Protein AF-A0A831WK23-F1 (afdb_monomer)

Secondary structure (DSSP, 8-state):
-HHHHHHHHHHHHHHHTT----HHHHHHHHHT-GGGGHHHHHHHHHHTT-SSHHHHHHHHHTTS---HHHHHHHHHTS-S-HHHHHHHHT--TTT--TTHHHHH-

Radius of gyration: 20.15 Å; Cα contacts (8 Å, |Δi|>4): 55; chains: 1; bounding box: 33×24×59 Å

Structure (mmCIF, N/CA/C/O backbone):
data_AF-A0A831WK23-F1
#
_entry.id   AF-A0A831WK23-F1
#
loop_
_atom_site.group_PDB
_atom_site.id
_atom_site.type_symbol
_atom_site.label_atom_id
_atom_site.label_alt_id
_atom_site.label_comp_id
_atom_site.label_asym_id
_atom_site.label_entity_id
_atom_site.label_seq_id
_atom_site.pdbx_PDB_ins_code
_atom_site.Cartn_x
_atom_site.Cartn_y
_atom_site.Cartn_z
_atom_site.occupancy
_atom_site.B_iso_or_equiv
_atom_site.auth_seq_id
_atom_site.auth_comp_id
_atom_site.auth_asym_id
_atom_site.auth_atom_id
_atom_site.pdbx_PDB_model_num
ATOM 1 N N . ALA A 1 1 ? 11.314 16.602 -36.873 1.00 76.06 1 ALA A N 1
ATOM 2 C CA . ALA A 1 1 ? 10.518 16.197 -35.692 1.00 76.06 1 ALA A CA 1
ATOM 3 C C . ALA A 1 1 ? 10.263 14.682 -35.647 1.00 76.06 1 ALA A C 1
ATOM 5 O O . ALA A 1 1 ? 10.795 14.035 -34.757 1.00 76.06 1 ALA A O 1
ATOM 6 N N . PHE A 1 2 ? 9.560 14.082 -36.619 1.00 93.62 2 PHE A N 1
ATOM 7 C CA . PHE A 1 2 ? 9.169 12.656 -36.579 1.00 93.62 2 PHE A CA 1
ATOM 8 C C . PHE A 1 2 ? 10.317 11.633 -36.492 1.00 93.62 2 PHE A C 1
ATOM 10 O O . PHE A 1 2 ? 10.178 10.625 -35.802 1.00 93.62 2 PHE A O 1
ATOM 17 N N . GLY A 1 3 ? 11.467 11.893 -37.126 1.00 96.19 3 GLY A N 1
ATOM 18 C CA . GLY A 1 3 ? 12.637 11.006 -37.026 1.00 96.19 3 GLY A CA 1
ATOM 19 C C . GLY A 1 3 ? 13.168 10.854 -35.593 1.00 96.19 3 GLY A C 1
ATOM 20 O O . GLY A 1 3 ? 13.515 9.749 -35.178 1.00 96.19 3 GLY A O 1
ATOM 21 N N . TYR A 1 4 ? 13.146 11.934 -34.803 1.00 96.94 4 TYR A N 1
ATOM 22 C CA . TYR A 1 4 ? 13.538 11.896 -33.391 1.00 96.94 4 TYR A CA 1
ATOM 23 C C . TYR A 1 4 ? 12.525 11.128 -32.539 1.00 96.94 4 TYR A C 1
ATOM 25 O O . TYR A 1 4 ? 12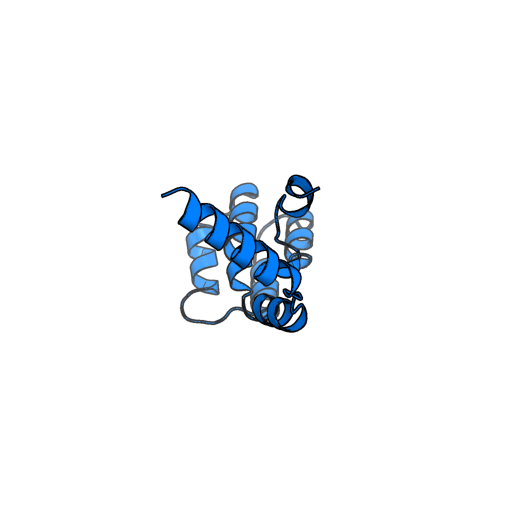.924 10.331 -31.693 1.00 96.94 4 TYR A O 1
ATOM 33 N N . SER A 1 5 ? 11.225 11.293 -32.802 1.00 97.75 5 SER A N 1
ATOM 34 C CA . SER A 1 5 ? 10.174 10.519 -32.130 1.00 97.75 5 SER A CA 1
ATOM 35 C C . SER A 1 5 ? 10.322 9.020 -32.399 1.00 97.75 5 SER A C 1
ATOM 37 O O . SER A 1 5 ? 10.296 8.222 -31.466 1.00 97.75 5 SER A O 1
ATOM 39 N N . LEU A 1 6 ? 10.572 8.626 -33.654 1.00 97.75 6 LEU A N 1
ATOM 40 C CA . LEU A 1 6 ? 10.782 7.222 -34.014 1.00 97.75 6 LEU A CA 1
ATOM 41 C C . LEU A 1 6 ? 12.005 6.624 -33.306 1.00 97.75 6 LEU A C 1
ATOM 43 O O . LEU A 1 6 ? 11.953 5.493 -32.816 1.00 97.75 6 LEU A O 1
ATOM 47 N N . LEU A 1 7 ? 13.101 7.381 -33.230 1.00 97.56 7 LEU A N 1
ATOM 48 C CA . LEU A 1 7 ? 14.294 6.960 -32.501 1.00 97.56 7 LEU A CA 1
ATOM 49 C C . LEU A 1 7 ? 14.017 6.800 -30.997 1.00 97.56 7 LEU A C 1
ATOM 51 O O . LEU A 1 7 ? 14.458 5.816 -30.392 1.00 97.56 7 LEU A O 1
ATOM 55 N N . ALA A 1 8 ? 13.253 7.722 -30.405 1.00 97.75 8 ALA A N 1
ATOM 56 C CA . ALA A 1 8 ? 12.847 7.651 -29.006 1.00 97.75 8 ALA A CA 1
ATOM 57 C C . ALA A 1 8 ? 11.992 6.404 -28.731 1.00 97.75 8 ALA A C 1
ATOM 59 O O . ALA A 1 8 ? 12.274 5.673 -27.783 1.00 97.75 8 ALA A O 1
ATOM 60 N N . TYR A 1 9 ? 11.022 6.088 -29.596 1.00 97.94 9 TYR A N 1
ATOM 61 C CA . TYR A 1 9 ? 10.184 4.891 -29.449 1.00 97.94 9 TYR A CA 1
ATOM 62 C C . TYR A 1 9 ? 10.994 3.597 -29.539 1.00 97.94 9 TYR A C 1
ATOM 64 O O . TYR A 1 9 ? 10.837 2.712 -28.697 1.00 97.94 9 TYR A O 1
ATOM 72 N N . LYS A 1 10 ? 11.919 3.496 -30.502 1.00 97.81 10 LYS A N 1
ATOM 73 C CA . LYS A 1 10 ? 12.817 2.333 -30.611 1.00 97.81 10 LYS A CA 1
ATOM 74 C C . LYS A 1 10 ? 13.675 2.160 -29.358 1.00 97.81 10 LYS A C 1
ATOM 76 O O . LYS A 1 10 ? 13.845 1.043 -28.871 1.00 97.81 10 LYS A O 1
ATOM 81 N N . SER A 1 11 ? 14.189 3.263 -28.819 1.00 97.94 11 SER A N 1
ATOM 82 C CA . SER A 1 11 ? 14.999 3.250 -27.598 1.00 97.94 11 SER A CA 1
ATOM 83 C C . SER A 1 11 ? 14.174 2.852 -26.371 1.00 97.94 11 SER A C 1
ATOM 85 O O . SER A 1 11 ? 14.627 2.025 -25.581 1.00 97.94 11 SER A O 1
ATOM 87 N N . LEU A 1 12 ? 12.943 3.362 -26.249 1.00 97.94 12 LEU A N 1
ATOM 88 C CA . LEU A 1 12 ? 12.012 3.020 -25.173 1.00 97.94 12 LEU A CA 1
ATOM 89 C C . LEU A 1 12 ? 11.639 1.531 -25.192 1.00 97.94 12 LEU A C 1
ATOM 91 O O . LEU A 1 12 ? 11.718 0.873 -24.156 1.00 97.94 12 LEU A O 1
ATOM 95 N N . LEU A 1 13 ? 11.298 0.974 -26.358 1.00 98.19 13 LEU A N 1
ATOM 96 C CA . LEU A 1 13 ? 11.000 -0.457 -26.511 1.00 98.19 13 LEU A CA 1
ATOM 97 C C . LEU A 1 13 ? 12.209 -1.325 -26.137 1.00 98.19 13 LEU A C 1
ATOM 99 O O . LEU A 1 13 ? 12.094 -2.277 -25.364 1.00 98.19 13 LEU A O 1
ATOM 103 N N . LYS A 1 14 ? 13.404 -0.955 -26.616 1.00 98.06 14 LYS A N 1
ATOM 104 C CA . LYS A 1 14 ? 14.644 -1.662 -26.268 1.00 98.06 14 LYS A CA 1
ATOM 105 C C . LYS A 1 14 ? 14.937 -1.588 -24.768 1.00 98.06 14 LYS A C 1
ATOM 107 O O . LYS A 1 14 ? 15.382 -2.579 -24.197 1.00 98.06 14 LYS A O 1
ATOM 112 N N . GLY A 1 15 ? 14.701 -0.444 -24.130 1.00 97.88 15 GLY A N 1
ATOM 113 C CA . GLY A 1 15 ? 14.893 -0.262 -22.691 1.00 97.88 15 GLY A CA 1
ATOM 114 C C . GLY A 1 15 ? 13.902 -1.074 -21.858 1.00 97.88 15 GLY A C 1
ATOM 115 O O . GLY A 1 15 ? 14.313 -1.857 -21.005 1.00 97.88 15 GLY A O 1
ATOM 116 N N . THR A 1 16 ? 12.607 -0.944 -22.148 1.00 97.44 16 THR A N 1
ATOM 117 C CA . THR A 1 16 ? 11.525 -1.623 -21.412 1.00 97.44 16 THR A CA 1
ATOM 118 C C . THR A 1 16 ? 11.615 -3.145 -21.499 1.00 97.44 16 THR A C 1
ATOM 120 O O . THR A 1 16 ? 11.409 -3.811 -20.489 1.00 97.44 16 THR A O 1
ATOM 123 N N . SER A 1 17 ? 12.047 -3.700 -22.640 1.00 96.81 17 SER A N 1
ATOM 124 C CA . SER A 1 17 ? 12.272 -5.149 -22.799 1.00 96.81 17 SER A CA 1
ATOM 125 C C . SER A 1 17 ? 13.322 -5.744 -21.847 1.00 96.81 17 SER A C 1
ATOM 127 O O . SER A 1 17 ? 13.349 -6.953 -21.630 1.00 96.81 17 SER A O 1
ATOM 129 N N . LYS A 1 18 ? 14.193 -4.907 -21.268 1.00 97.56 18 LYS A N 1
ATOM 130 C CA . LYS A 1 18 ? 15.259 -5.331 -20.349 1.00 97.56 18 LYS A CA 1
ATOM 131 C C . LYS A 1 18 ? 14.867 -5.220 -18.877 1.00 97.56 18 LYS A C 1
ATOM 133 O O . LYS A 1 18 ? 15.634 -5.659 -18.020 1.00 97.56 18 LYS A O 1
ATOM 138 N N . LEU A 1 19 ? 13.724 -4.608 -18.566 1.00 97.31 19 LEU A N 1
ATOM 139 C CA . LEU A 1 19 ? 13.312 -4.376 -17.188 1.00 97.31 19 LEU A CA 1
ATOM 140 C C . LEU A 1 19 ? 12.938 -5.695 -16.510 1.00 97.31 19 LEU A C 1
ATOM 142 O O . LEU A 1 19 ? 12.145 -6.484 -17.019 1.00 97.31 19 LEU A O 1
ATOM 146 N N . LYS A 1 20 ? 13.490 -5.909 -15.315 1.00 97.56 20 LYS A N 1
ATOM 147 C CA . LYS A 1 20 ? 13.081 -6.975 -14.398 1.00 97.56 20 LYS A CA 1
ATOM 148 C C . LYS A 1 20 ? 12.678 -6.348 -13.074 1.00 97.56 20 LYS A C 1
ATOM 150 O O . LYS A 1 20 ? 13.412 -5.535 -12.518 1.00 97.56 20 LYS A O 1
ATOM 155 N N . VAL A 1 21 ? 11.509 -6.730 -12.569 1.00 96.75 21 VAL A N 1
ATOM 156 C CA . VAL A 1 21 ? 10.979 -6.188 -11.314 1.00 96.75 21 VAL A CA 1
ATOM 157 C C . VAL A 1 21 ? 11.783 -6.730 -10.135 1.00 96.75 21 VAL A C 1
ATOM 159 O O . VAL A 1 21 ? 11.829 -7.940 -9.909 1.00 96.75 21 VAL A O 1
ATOM 162 N N . ASN A 1 22 ? 12.371 -5.835 -9.341 1.00 97.88 22 ASN A N 1
ATOM 163 C CA . ASN A 1 22 ? 13.037 -6.200 -8.097 1.00 97.88 22 ASN A CA 1
ATOM 164 C C . ASN A 1 22 ? 12.035 -6.217 -6.933 1.00 97.88 22 ASN A C 1
ATOM 166 O O . ASN A 1 22 ? 11.835 -5.223 -6.235 1.00 97.88 22 ASN A O 1
ATOM 170 N N . ARG A 1 23 ? 11.401 -7.374 -6.724 1.00 97.06 23 ARG A N 1
ATOM 171 C CA . ARG A 1 23 ? 10.381 -7.558 -5.679 1.00 97.06 23 ARG A CA 1
ATOM 172 C C . ARG A 1 23 ? 10.930 -7.411 -4.259 1.00 97.06 23 ARG A C 1
ATOM 174 O O . ARG A 1 23 ? 10.185 -7.006 -3.376 1.00 97.06 23 ARG A O 1
ATOM 181 N N . LEU A 1 24 ? 12.208 -7.724 -4.040 1.00 97.31 24 LEU A N 1
ATOM 182 C CA . LEU A 1 24 ? 12.828 -7.637 -2.716 1.00 97.31 24 LEU A CA 1
ATOM 183 C C . LEU A 1 24 ? 12.964 -6.185 -2.262 1.00 97.31 24 LEU A C 1
ATOM 185 O O . LEU A 1 24 ? 12.615 -5.868 -1.129 1.00 97.31 24 LEU A O 1
ATOM 189 N N . VAL A 1 25 ? 13.414 -5.303 -3.158 1.00 97.38 25 VAL A N 1
ATOM 190 C CA . VAL A 1 25 ? 13.525 -3.867 -2.865 1.00 97.38 25 VAL A CA 1
ATOM 191 C C . VAL A 1 25 ? 12.145 -3.265 -2.606 1.00 97.38 25 VAL A C 1
ATOM 193 O O . VAL A 1 25 ? 11.971 -2.603 -1.592 1.00 97.38 25 VAL A O 1
ATOM 196 N N . LEU A 1 26 ? 11.152 -3.579 -3.446 1.00 97.06 26 LEU A N 1
ATOM 197 C CA . LEU A 1 26 ? 9.764 -3.132 -3.256 1.00 97.06 26 LEU A CA 1
ATOM 198 C C . LEU A 1 26 ? 9.185 -3.582 -1.906 1.00 97.06 26 LEU A C 1
ATOM 200 O O . LEU A 1 26 ? 8.583 -2.790 -1.192 1.00 97.06 26 LEU A O 1
ATOM 204 N N . LYS A 1 27 ? 9.377 -4.856 -1.542 1.00 95.56 27 LYS A N 1
ATOM 205 C CA . LYS A 1 27 ? 8.887 -5.407 -0.271 1.00 95.56 27 LYS A CA 1
ATOM 206 C C . LYS A 1 27 ? 9.552 -4.735 0.926 1.00 95.56 27 LYS A C 1
ATOM 208 O O . LYS A 1 27 ? 8.853 -4.357 1.857 1.00 95.56 27 LYS A O 1
ATOM 213 N N . LYS A 1 28 ? 10.877 -4.559 0.877 1.00 95.56 28 LYS A N 1
ATOM 214 C CA . LYS A 1 28 ? 11.645 -3.902 1.940 1.00 95.56 28 LYS A CA 1
ATOM 215 C C . LYS A 1 28 ? 11.219 -2.447 2.134 1.00 95.56 28 LYS A C 1
ATOM 217 O O . LYS A 1 28 ? 11.140 -1.992 3.268 1.00 95.56 28 LYS A O 1
ATOM 222 N 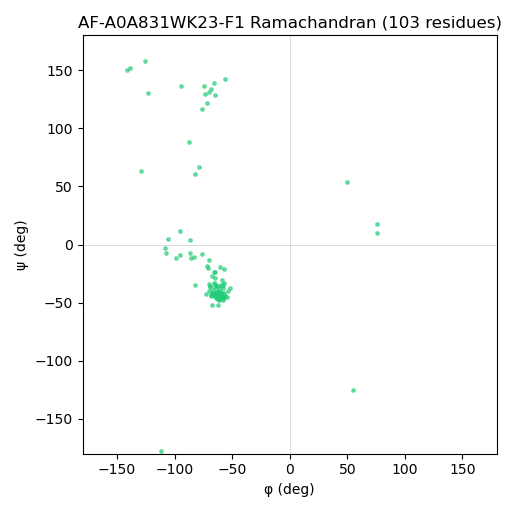N . ASP A 1 29 ? 10.958 -1.741 1.039 1.00 95.31 29 ASP A N 1
ATOM 223 C CA . ASP A 1 29 ? 10.466 -0.365 1.073 1.00 95.31 29 ASP A CA 1
ATOM 224 C C . ASP A 1 29 ? 9.095 -0.305 1.765 1.00 95.31 29 ASP A C 1
ATOM 226 O O . ASP A 1 29 ? 8.934 0.359 2.784 1.00 95.31 29 ASP A O 1
ATOM 230 N N . LEU A 1 30 ? 8.142 -1.129 1.321 1.00 95.06 30 LEU A N 1
ATOM 231 C CA . LEU A 1 30 ? 6.807 -1.204 1.923 1.00 95.06 30 LEU A CA 1
ATOM 232 C C . LEU A 1 30 ? 6.831 -1.602 3.408 1.00 95.06 30 LEU A C 1
ATOM 234 O O . LEU A 1 30 ? 6.097 -1.029 4.205 1.00 95.06 30 LEU A O 1
ATOM 238 N N . GLU A 1 31 ? 7.672 -2.560 3.803 1.00 91.75 31 GLU A N 1
ATOM 239 C CA . GLU A 1 31 ? 7.832 -2.968 5.208 1.00 91.75 31 GLU A CA 1
ATOM 240 C C . GLU A 1 31 ? 8.437 -1.867 6.093 1.00 91.75 31 GLU A C 1
ATOM 242 O O . GLU A 1 31 ? 8.223 -1.876 7.305 1.00 91.75 31 GLU A O 1
ATOM 247 N N . GLY A 1 32 ? 9.171 -0.918 5.506 1.00 91.56 32 GLY A N 1
ATOM 248 C CA . GLY A 1 32 ? 9.782 0.209 6.209 1.00 91.56 32 GLY A CA 1
ATOM 249 C C . GLY A 1 32 ? 8.882 1.435 6.378 1.00 91.56 32 GLY A C 1
ATOM 250 O O . GLY A 1 32 ? 9.295 2.366 7.071 1.00 91.56 32 GLY A O 1
ATOM 251 N N . HIS A 1 33 ? 7.695 1.436 5.762 1.00 92.38 33 HIS A N 1
ATOM 252 C CA . HIS A 1 33 ? 6.831 2.610 5.624 1.00 92.38 33 HIS A CA 1
ATOM 253 C C . HIS A 1 33 ? 5.389 2.330 6.077 1.00 92.38 33 HIS A C 1
ATOM 255 O O . HIS A 1 33 ? 4.443 2.397 5.291 1.00 92.38 33 HIS A O 1
ATOM 261 N N . TRP A 1 34 ? 5.188 2.007 7.358 1.00 93.44 34 TRP A N 1
ATOM 262 C CA . TRP A 1 34 ? 3.849 1.741 7.911 1.00 93.44 34 TRP A CA 1
ATOM 263 C C . TRP A 1 34 ? 2.987 2.998 8.059 1.00 93.44 34 TRP A C 1
ATOM 265 O O . TRP A 1 34 ? 1.760 2.901 8.109 1.00 93.44 34 TRP A O 1
ATOM 275 N N . GLU A 1 35 ? 3.593 4.186 8.055 1.00 91.44 35 GLU A N 1
ATOM 276 C CA . GLU A 1 35 ? 2.893 5.470 8.100 1.00 91.44 35 GLU A CA 1
ATOM 277 C C . GLU A 1 35 ? 1.894 5.661 6.949 1.00 91.44 35 GLU A C 1
ATOM 279 O O . GLU A 1 35 ? 0.943 6.426 7.094 1.00 91.44 35 GLU A O 1
ATOM 284 N N . VAL A 1 36 ? 2.040 4.932 5.836 1.00 92.25 36 VAL A N 1
ATOM 285 C CA . VAL A 1 36 ? 1.085 4.978 4.715 1.00 92.25 36 VAL A CA 1
ATOM 286 C C . VAL A 1 36 ? -0.303 4.454 5.101 1.00 92.25 36 VAL A C 1
ATOM 288 O O . VAL A 1 36 ? -1.301 4.856 4.509 1.00 92.25 36 VAL A O 1
ATOM 291 N N . LEU A 1 37 ? -0.400 3.604 6.132 1.00 93.56 37 LEU A N 1
ATOM 292 C CA . LEU A 1 37 ? -1.680 3.090 6.632 1.00 93.56 37 LEU A CA 1
ATOM 293 C C . LEU A 1 37 ? -2.453 4.119 7.468 1.00 93.56 37 LEU A C 1
ATOM 295 O O . LEU A 1 37 ? -3.615 3.891 7.811 1.00 93.56 37 LEU A O 1
ATOM 299 N N . ALA A 1 38 ? -1.833 5.256 7.790 1.00 91.25 38 ALA A N 1
ATOM 300 C CA . ALA A 1 38 ? -2.437 6.291 8.612 1.00 91.25 38 ALA A CA 1
ATOM 301 C C . ALA A 1 38 ? -3.767 6.787 8.008 1.00 91.25 38 ALA A C 1
ATOM 303 O O . ALA A 1 38 ? -4.768 6.888 8.718 1.00 91.25 38 ALA A O 1
ATOM 304 N N . GLU A 1 39 ? -3.826 7.008 6.693 1.00 92.06 39 GLU A N 1
ATOM 305 C CA . GLU A 1 39 ? -5.054 7.434 6.008 1.00 92.06 39 GLU A CA 1
ATOM 306 C C . GLU A 1 39 ? -6.192 6.406 6.152 1.00 9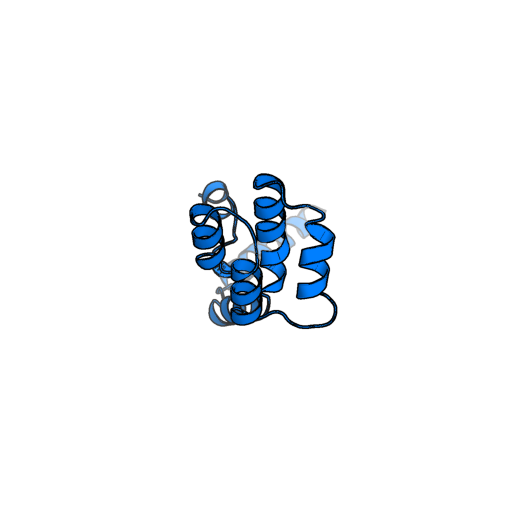2.06 39 GLU A C 1
ATOM 308 O O . GLU A 1 39 ? -7.334 6.772 6.456 1.00 92.06 39 GLU A O 1
ATOM 313 N N . ALA A 1 40 ? -5.884 5.116 5.990 1.00 93.38 40 ALA A N 1
ATOM 314 C CA . ALA A 1 40 ? -6.859 4.038 6.126 1.00 93.38 40 ALA A CA 1
ATOM 315 C C . ALA A 1 40 ? -7.459 4.014 7.538 1.00 93.38 40 ALA A C 1
ATOM 317 O O . ALA A 1 40 ? -8.682 3.984 7.710 1.00 93.38 40 ALA A O 1
ATOM 318 N N . ILE A 1 41 ? -6.596 4.109 8.553 1.00 93.62 41 ILE A N 1
ATOM 319 C CA . ILE A 1 41 ? -6.996 4.157 9.961 1.00 93.62 41 ILE A CA 1
ATOM 320 C C . ILE A 1 41 ? -7.855 5.399 10.221 1.00 93.62 41 ILE A C 1
ATOM 322 O O . ILE A 1 41 ? -8.941 5.289 10.792 1.00 93.62 41 ILE A O 1
ATOM 326 N N . GLN A 1 42 ? -7.438 6.573 9.733 1.00 93.50 42 GLN A N 1
ATOM 327 C CA . GLN A 1 42 ? -8.208 7.813 9.865 1.00 93.50 42 GLN A CA 1
ATOM 328 C C . GLN A 1 42 ? -9.609 7.689 9.261 1.00 93.50 42 GLN A C 1
ATOM 330 O O . GLN A 1 42 ? -10.586 8.189 9.825 1.00 93.50 42 GLN A O 1
ATOM 335 N N . THR A 1 43 ? -9.708 7.047 8.102 1.00 94.25 43 THR A N 1
ATOM 336 C CA . THR A 1 43 ? -10.965 6.874 7.373 1.00 94.25 43 THR A CA 1
ATOM 337 C C . THR A 1 43 ? -11.917 5.965 8.141 1.00 94.25 43 THR A C 1
ATOM 339 O O . THR A 1 43 ? -13.089 6.305 8.311 1.00 94.25 43 THR A O 1
ATOM 342 N N . VAL A 1 44 ? -11.414 4.860 8.700 1.00 94.81 44 VAL A N 1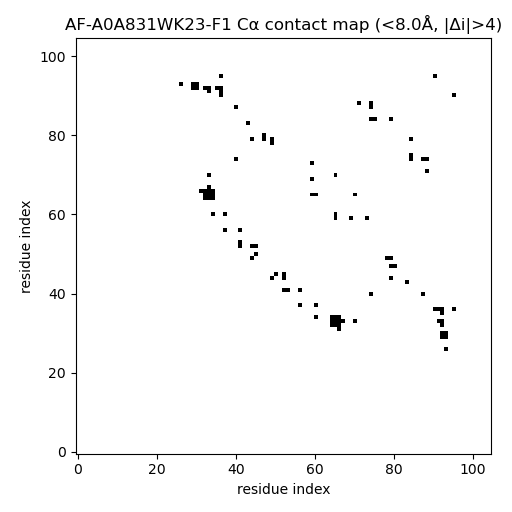
ATOM 343 C CA . VAL A 1 44 ? -12.208 3.977 9.568 1.00 94.81 44 VAL A CA 1
ATOM 344 C C . VAL A 1 44 ? -12.644 4.702 10.842 1.00 94.81 44 VAL A C 1
ATOM 346 O O . VAL A 1 44 ? -13.804 4.596 11.237 1.00 94.81 44 VAL A O 1
ATOM 349 N N . MET A 1 45 ? -11.771 5.507 11.450 1.00 93.94 45 MET A N 1
ATOM 350 C CA . MET A 1 45 ? -12.126 6.326 12.612 1.00 93.94 45 MET A CA 1
ATOM 351 C C . MET A 1 45 ? -13.254 7.318 12.298 1.00 93.94 45 MET A C 1
ATOM 353 O O . MET A 1 45 ? -14.193 7.440 13.084 1.00 93.94 45 MET A O 1
ATOM 357 N N . ARG A 1 46 ? -13.203 7.996 11.140 1.00 94.19 46 ARG A N 1
ATOM 358 C CA . ARG A 1 46 ? -14.288 8.882 10.675 1.00 94.19 46 ARG A CA 1
ATOM 359 C C . ARG A 1 46 ? -15.588 8.107 10.485 1.00 94.19 46 ARG A C 1
ATOM 361 O O . ARG A 1 46 ? -16.625 8.549 10.968 1.00 94.19 46 ARG A O 1
ATOM 368 N N . LYS A 1 47 ? -15.522 6.941 9.837 1.00 94.62 47 LYS A N 1
ATOM 369 C CA . LYS A 1 47 ? -16.673 6.052 9.626 1.00 94.62 47 LYS A CA 1
ATOM 370 C C . LYS A 1 47 ? -17.321 5.621 10.946 1.00 94.62 47 LYS A C 1
ATOM 372 O O . LYS A 1 47 ? -18.539 5.527 11.017 1.00 94.62 47 LYS A O 1
ATOM 377 N N . CYS A 1 48 ? -16.520 5.378 11.982 1.00 93.19 48 CYS A N 1
ATOM 378 C CA . CYS A 1 48 ? -17.001 4.964 13.302 1.00 93.19 48 CYS A CA 1
ATOM 379 C C . CYS A 1 48 ? -17.385 6.140 14.220 1.00 93.19 48 CYS A C 1
ATOM 381 O O . CYS A 1 48 ? -17.712 5.912 15.379 1.00 93.19 48 CYS A O 1
ATOM 383 N N . GLY A 1 49 ? -17.329 7.392 13.747 1.00 92.06 49 GLY A N 1
ATOM 384 C CA . GLY A 1 49 ? -17.713 8.564 14.541 1.00 92.06 49 GLY A CA 1
ATOM 385 C C . GLY A 1 49 ? -16.698 8.989 15.612 1.00 92.06 49 GLY A C 1
ATOM 386 O O . GLY A 1 49 ? -17.041 9.743 16.522 1.00 92.06 49 GLY A O 1
ATOM 387 N N . VAL A 1 50 ? -15.439 8.548 15.522 1.00 91.12 50 VAL A N 1
ATOM 388 C CA . VAL A 1 50 ? -14.395 8.927 16.486 1.00 91.12 50 VAL A CA 1
ATOM 389 C C . VAL A 1 50 ? -14.115 10.430 16.395 1.00 91.12 50 VAL A C 1
ATOM 391 O O . VAL A 1 50 ? -13.817 10.961 15.323 1.00 91.12 50 VAL A O 1
ATOM 394 N N . LYS A 1 51 ? -14.149 11.129 17.536 1.00 90.56 51 LYS A N 1
ATOM 395 C CA . LYS A 1 51 ? -13.845 12.567 17.607 1.00 90.56 51 LYS A CA 1
ATOM 396 C C . LYS A 1 51 ? -12.374 12.846 17.273 1.00 90.56 51 LYS A C 1
ATOM 398 O O . LYS A 1 51 ? -11.479 12.146 17.747 1.00 90.56 51 LYS A O 1
ATOM 403 N N . LYS A 1 52 ? -12.133 13.923 16.512 1.00 87.88 52 LYS A N 1
ATOM 404 C CA . LYS A 1 52 ? -10.793 14.455 16.177 1.00 87.88 52 LYS A CA 1
ATOM 405 C C . LYS A 1 52 ? -9.811 13.383 15.646 1.00 87.88 52 LYS A C 1
ATOM 407 O O . LYS A 1 52 ? -8.693 13.262 16.151 1.00 87.88 52 LYS A O 1
ATOM 412 N N . PRO A 1 53 ? -10.181 12.612 14.605 1.00 88.31 53 PRO A N 1
ATOM 413 C CA . PRO A 1 53 ? -9.405 11.451 14.168 1.00 88.31 53 PRO A CA 1
ATOM 414 C C . PRO A 1 53 ? -8.013 11.822 13.642 1.00 88.31 53 PRO A C 1
ATOM 416 O O . PRO A 1 53 ? -7.042 11.124 13.911 1.00 88.31 53 PRO A O 1
ATOM 419 N N . TYR A 1 54 ? -7.898 12.969 12.967 1.00 85.19 54 TYR A N 1
ATOM 420 C CA . TYR A 1 54 ? -6.618 13.498 12.496 1.00 85.19 54 TYR A CA 1
ATOM 421 C C . TYR A 1 54 ? -5.655 13.823 13.646 1.00 85.19 54 TYR A C 1
ATOM 423 O O . TYR A 1 54 ? -4.481 13.478 13.581 1.00 85.19 54 TYR A O 1
ATOM 431 N N . GLU A 1 55 ? -6.137 14.461 14.718 1.00 86.19 55 GLU A N 1
ATOM 432 C CA . GLU A 1 55 ? -5.288 14.830 15.858 1.00 86.19 55 GLU A CA 1
ATOM 433 C C . GLU A 1 55 ? -4.765 13.591 16.593 1.00 86.19 55 GLU A C 1
ATOM 435 O O . GLU A 1 55 ? -3.588 13.547 16.949 1.00 86.19 55 GLU A O 1
ATOM 440 N N . LYS A 1 56 ? -5.619 12.575 16.788 1.00 86.38 56 LYS A N 1
ATOM 441 C CA . LYS A 1 56 ? -5.226 11.295 17.397 1.00 86.38 56 LYS A CA 1
ATOM 442 C C . LYS A 1 56 ? -4.155 10.589 16.565 1.00 86.38 56 LYS A C 1
ATOM 444 O O . LYS A 1 56 ? -3.134 10.182 17.104 1.00 86.38 56 LYS A O 1
ATOM 449 N N . LEU A 1 57 ? -4.350 10.521 15.251 1.00 87.56 57 LEU A N 1
ATOM 450 C CA . LEU A 1 57 ? -3.409 9.877 14.341 1.00 87.56 57 LEU A CA 1
ATOM 451 C C . LEU A 1 57 ? -2.088 10.645 14.205 1.00 87.56 57 LEU A C 1
ATOM 453 O O . LEU A 1 57 ? -1.021 10.042 14.157 1.00 87.56 57 LEU A O 1
ATOM 457 N N . LYS A 1 58 ? -2.133 11.981 14.219 1.00 85.56 58 LYS A N 1
ATOM 458 C CA . LYS A 1 58 ? -0.934 12.827 14.199 1.00 85.56 58 LYS A CA 1
ATOM 459 C C . LYS A 1 58 ? -0.016 12.549 15.391 1.00 85.56 58 LYS A C 1
ATOM 461 O O . LYS A 1 58 ? 1.192 12.695 15.256 1.00 85.56 58 LYS A O 1
ATOM 466 N N . LYS A 1 59 ? -0.549 12.142 16.550 1.00 82.00 59 LYS A N 1
ATOM 467 C CA . LYS A 1 59 ? 0.286 11.731 17.693 1.00 82.00 59 LYS A CA 1
ATOM 468 C C . LYS A 1 59 ? 1.090 10.460 17.399 1.00 82.00 59 LYS A C 1
ATOM 470 O O . LYS A 1 59 ? 2.214 10.357 17.872 1.00 82.00 59 LYS A O 1
ATOM 475 N N . LEU A 1 60 ? 0.542 9.540 16.604 1.00 81.06 60 LEU A N 1
ATOM 476 C CA . LEU A 1 60 ? 1.197 8.281 16.248 1.00 81.06 60 LEU A CA 1
ATOM 477 C C . LEU A 1 60 ? 2.359 8.491 15.267 1.00 81.06 60 LEU A C 1
ATOM 479 O O . LEU A 1 60 ? 3.419 7.889 15.430 1.00 81.06 60 LEU A O 1
ATOM 483 N N . THR A 1 61 ? 2.154 9.353 14.267 1.00 80.12 61 THR A N 1
ATOM 484 C CA . THR A 1 61 ? 3.051 9.502 13.108 1.00 80.12 61 THR A CA 1
ATOM 485 C C . THR A 1 61 ? 4.032 10.673 13.203 1.00 80.12 61 THR A C 1
ATOM 487 O O . THR A 1 61 ? 4.950 10.779 12.391 1.00 80.12 61 THR A O 1
ATOM 490 N N . ARG A 1 62 ? 3.873 11.601 14.158 1.00 81.88 62 ARG A N 1
ATOM 491 C CA . ARG A 1 62 ? 4.698 12.818 14.198 1.00 81.88 62 ARG A CA 1
ATOM 492 C C . ARG A 1 62 ? 6.107 12.538 14.720 1.00 81.88 62 ARG A C 1
ATOM 494 O O . ARG A 1 62 ? 6.294 12.243 15.894 1.00 81.88 62 ARG A O 1
ATOM 501 N N . GLY A 1 63 ? 7.099 12.760 13.858 1.00 76.81 63 GLY A N 1
ATOM 502 C CA . GLY A 1 63 ? 8.516 12.818 14.233 1.00 76.81 63 GLY A CA 1
ATOM 503 C C . GLY A 1 63 ? 9.175 11.464 14.508 1.00 76.81 63 GLY A C 1
ATOM 504 O O . GLY A 1 63 ? 10.304 11.444 14.987 1.00 76.81 63 GLY A O 1
ATOM 505 N N . ARG A 1 64 ? 8.503 10.347 14.206 1.00 77.81 64 ARG A N 1
ATOM 506 C CA . ARG A 1 64 ? 9.041 8.994 14.385 1.00 77.81 64 ARG A CA 1
ATOM 507 C C . ARG A 1 64 ? 8.628 8.080 13.236 1.00 77.81 64 ARG A C 1
ATOM 509 O O . ARG A 1 64 ? 7.558 8.268 12.659 1.00 77.81 64 ARG A O 1
ATOM 516 N N . LYS A 1 65 ? 9.472 7.094 12.922 1.00 81.69 65 LYS A N 1
ATOM 517 C CA . LYS A 1 65 ? 9.071 5.981 12.056 1.00 81.69 65 LYS A CA 1
ATOM 518 C C . LYS A 1 65 ? 8.054 5.134 12.805 1.00 81.69 65 LYS A C 1
ATOM 520 O O . LYS A 1 65 ? 8.267 4.833 13.974 1.00 81.69 65 LYS A O 1
ATOM 525 N N . VAL A 1 66 ? 6.974 4.792 12.121 1.00 89.19 66 VAL A N 1
ATOM 526 C CA . VAL A 1 66 ? 5.931 3.913 12.644 1.00 89.19 66 VAL A CA 1
ATOM 527 C C . VAL A 1 66 ? 6.246 2.499 12.172 1.00 89.19 66 VAL A C 1
ATOM 529 O O . VAL A 1 66 ? 6.619 2.311 11.014 1.00 89.19 66 VAL A O 1
ATOM 532 N N . ASN A 1 67 ? 6.122 1.518 13.059 1.00 91.75 67 ASN A N 1
ATOM 533 C CA . ASN A 1 67 ? 6.231 0.100 12.718 1.00 91.75 67 ASN A CA 1
ATOM 534 C C . ASN A 1 67 ? 4.876 -0.620 12.865 1.00 91.75 67 ASN A C 1
ATOM 536 O O . ASN A 1 67 ? 3.846 -0.007 13.157 1.00 91.75 67 ASN A O 1
ATOM 540 N N . GLU A 1 68 ? 4.870 -1.929 12.619 1.00 92.25 68 GLU A N 1
ATOM 541 C CA . GLU A 1 68 ? 3.670 -2.761 12.729 1.00 92.25 68 GLU A CA 1
ATOM 542 C C . GLU A 1 68 ? 3.095 -2.742 14.153 1.00 92.25 68 GLU A C 1
ATOM 544 O O . GLU A 1 68 ? 1.881 -2.637 14.342 1.00 92.25 68 GLU A O 1
ATOM 549 N N . GLU A 1 69 ? 3.965 -2.826 15.156 1.00 92.31 69 GLU A N 1
ATOM 550 C CA . GLU A 1 69 ? 3.601 -2.871 16.569 1.00 92.31 69 GLU A CA 1
ATOM 551 C C . GLU A 1 69 ? 2.935 -1.568 17.024 1.00 92.31 69 GLU A C 1
ATOM 553 O O . GLU A 1 69 ? 1.886 -1.615 17.665 1.00 92.31 69 GLU A O 1
ATOM 558 N N . ASP A 1 70 ? 3.480 -0.413 16.635 1.00 91.69 70 ASP A N 1
ATOM 559 C CA . ASP A 1 70 ? 2.918 0.912 16.911 1.00 91.69 70 ASP A CA 1
ATOM 560 C C . ASP A 1 70 ? 1.483 1.030 16.382 1.00 91.69 70 ASP A C 1
ATOM 562 O O . ASP A 1 70 ? 0.596 1.537 17.073 1.00 91.69 70 ASP A O 1
ATOM 566 N N . ILE A 1 71 ? 1.236 0.552 15.155 1.00 91.81 71 ILE A N 1
ATOM 567 C CA . ILE A 1 71 ? -0.109 0.560 14.571 1.00 91.81 71 ILE A CA 1
ATOM 568 C C . ILE A 1 71 ? -1.039 -0.373 15.337 1.00 91.81 71 ILE A C 1
ATOM 570 O O . ILE A 1 71 ? -2.178 0.006 15.610 1.00 91.81 71 ILE A O 1
ATOM 574 N N . LYS A 1 72 ? -0.579 -1.572 15.708 1.00 92.56 72 LYS A N 1
ATOM 575 C CA . LYS A 1 72 ? -1.406 -2.519 16.464 1.00 92.56 72 LYS A CA 1
ATOM 576 C C . LYS A 1 72 ? -1.819 -1.952 17.818 1.00 92.56 72 LYS A C 1
ATOM 578 O O . LYS A 1 72 ? -3.005 -1.977 18.134 1.00 92.56 72 LYS A O 1
ATOM 583 N N . VAL A 1 73 ? -0.871 -1.394 18.571 1.00 92.81 73 VAL A N 1
ATOM 584 C CA . VAL A 1 73 ? -1.142 -0.748 19.864 1.00 92.81 73 VAL A CA 1
ATOM 585 C C . VAL A 1 73 ? -2.147 0.389 19.687 1.00 92.81 73 VAL A C 1
ATOM 587 O O . VAL A 1 73 ? -3.147 0.442 20.398 1.00 92.81 73 VAL A O 1
ATOM 590 N N . PHE A 1 74 ? -1.955 1.242 18.676 1.00 92.12 74 PHE A N 1
ATOM 591 C CA . PHE A 1 74 ? -2.878 2.341 18.403 1.00 92.12 74 PHE A CA 1
ATOM 592 C C . PHE A 1 74 ? -4.299 1.866 18.085 1.00 92.12 74 PHE A C 1
ATOM 594 O O . PHE A 1 74 ? -5.263 2.430 18.595 1.00 92.12 74 PHE A O 1
ATOM 601 N N . VAL A 1 75 ? -4.446 0.846 17.234 1.00 92.81 75 VAL A N 1
ATOM 602 C CA . VAL A 1 75 ? -5.759 0.298 16.857 1.00 92.81 75 VAL A CA 1
ATOM 603 C C . VAL A 1 75 ? -6.460 -0.340 18.058 1.00 92.81 75 VAL A C 1
ATOM 605 O O . VAL A 1 75 ? -7.684 -0.239 18.169 1.00 92.81 75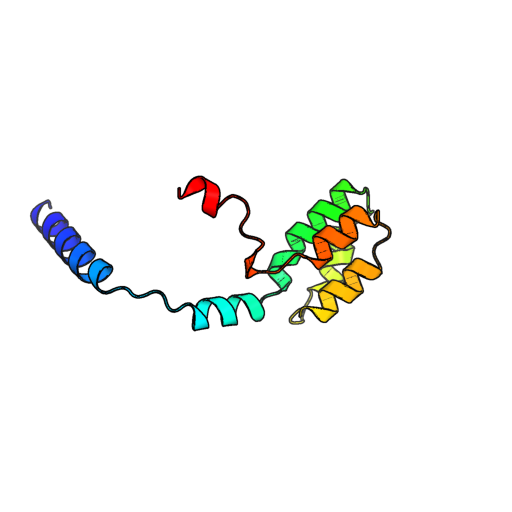 VAL A O 1
ATOM 608 N N . GLU A 1 76 ? -5.706 -0.947 18.973 1.00 93.44 76 GLU A N 1
ATOM 609 C CA . GLU A 1 76 ? -6.262 -1.559 20.178 1.00 93.44 76 GLU A CA 1
ATOM 610 C C . GLU A 1 76 ? -6.868 -0.513 21.125 1.00 93.44 76 GLU A C 1
ATOM 612 O O . GLU A 1 76 ? -7.975 -0.716 21.628 1.00 93.44 76 GLU A O 1
ATOM 617 N N . GLU A 1 77 ? -6.229 0.652 21.263 1.00 91.81 77 GLU A N 1
ATOM 618 C CA . GLU A 1 77 ? -6.714 1.790 22.061 1.00 91.81 77 GLU A CA 1
ATOM 619 C C . GLU A 1 77 ? -7.947 2.500 21.464 1.00 91.81 77 GLU A C 1
ATOM 621 O O . GLU A 1 77 ? -8.588 3.319 22.130 1.00 91.81 77 GLU A O 1
ATOM 626 N N . LEU A 1 78 ? -8.307 2.230 20.204 1.00 90.94 78 LEU A N 1
ATOM 627 C CA . LEU A 1 78 ? -9.467 2.863 19.580 1.00 90.94 78 LEU A CA 1
ATOM 628 C C . LEU A 1 78 ? -10.784 2.289 20.119 1.00 90.94 78 LEU A C 1
ATOM 630 O O . LEU A 1 78 ? -11.043 1.089 20.065 1.00 90.94 78 LEU A O 1
ATOM 634 N N . GLU A 1 79 ? -11.691 3.170 20.529 1.00 91.06 79 GLU A N 1
ATOM 635 C CA . GLU A 1 79 ? -13.082 2.834 20.859 1.00 91.06 79 GLU A CA 1
ATOM 636 C C . GLU A 1 79 ? -13.920 2.6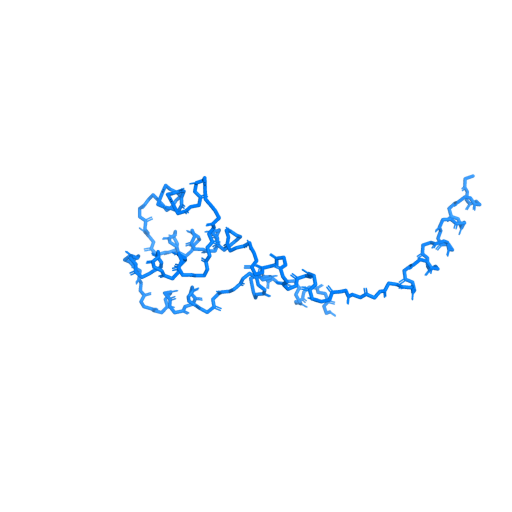75 19.575 1.00 91.06 79 GLU A C 1
ATOM 638 O O . GLU A 1 79 ? -14.776 3.498 19.254 1.00 91.06 79 GLU A O 1
ATOM 643 N N . ILE A 1 80 ? -13.623 1.640 18.784 1.00 93.50 80 ILE A N 1
ATOM 644 C CA . ILE A 1 80 ? -14.351 1.288 17.554 1.00 93.50 80 ILE A CA 1
ATOM 645 C C . ILE A 1 80 ? -14.833 -0.171 17.604 1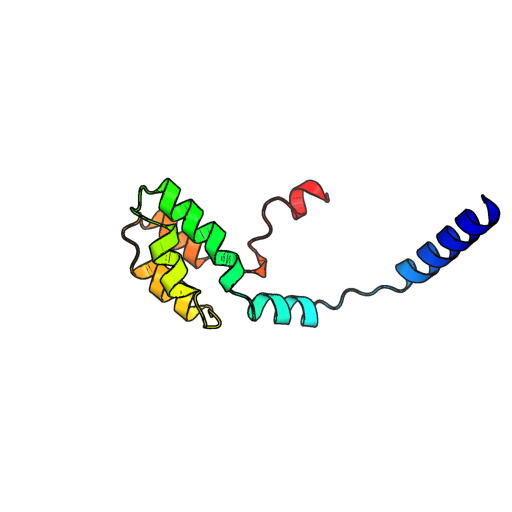.00 93.50 80 ILE A C 1
ATOM 647 O O . ILE A 1 80 ? -14.249 -0.977 18.333 1.00 93.50 80 ILE A O 1
ATOM 651 N N . PRO A 1 81 ? -15.867 -0.550 16.824 1.00 95.81 81 PRO A N 1
ATOM 652 C CA . PRO A 1 81 ? -16.369 -1.922 16.803 1.00 95.81 81 PRO A CA 1
ATOM 653 C C . PRO A 1 81 ? -15.278 -2.942 16.462 1.00 95.81 81 PRO A C 1
ATOM 655 O O . PRO A 1 81 ? -14.473 -2.714 15.556 1.00 95.81 81 PRO A O 1
ATOM 658 N N . GLN A 1 82 ? -15.315 -4.111 17.110 1.00 93.88 82 GLN A N 1
ATOM 659 C CA . GLN A 1 82 ? -14.307 -5.165 16.935 1.00 93.88 82 GLN A CA 1
ATOM 660 C C . GLN A 1 82 ? -14.111 -5.567 15.466 1.00 93.88 82 GLN A C 1
ATOM 662 O O . GLN A 1 82 ? -12.986 -5.701 14.993 1.00 93.88 82 GLN A O 1
ATOM 667 N N . LYS A 1 83 ? -15.208 -5.648 14.704 1.00 95.12 83 LYS A N 1
ATOM 668 C CA . LYS A 1 83 ? -15.185 -5.940 13.263 1.00 95.12 83 LYS A CA 1
ATOM 669 C C . LYS A 1 83 ? -14.336 -4.949 12.458 1.00 95.12 83 LYS A C 1
ATOM 671 O O . LYS A 1 83 ? -13.773 -5.324 11.434 1.00 95.12 83 LYS A O 1
ATOM 6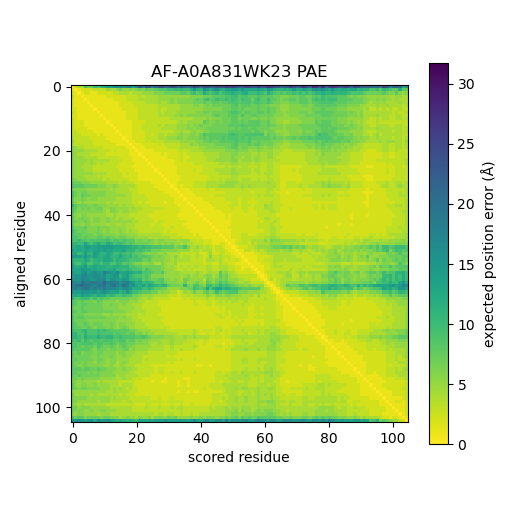76 N N . GLU A 1 84 ? -14.281 -3.682 12.861 1.00 94.44 84 GLU A N 1
ATOM 677 C CA . GLU A 1 84 ? -13.452 -2.677 12.189 1.00 94.44 84 GLU A CA 1
ATOM 678 C C . GLU A 1 84 ? -11.993 -2.745 12.674 1.00 94.44 84 GLU A C 1
ATOM 680 O O . GLU A 1 84 ? -11.094 -2.624 11.842 1.00 94.44 84 GLU A O 1
ATOM 685 N N . LYS A 1 85 ? -11.737 -3.059 13.957 1.00 94.62 85 LYS A N 1
ATOM 686 C CA . LYS A 1 85 ? -10.374 -3.349 14.453 1.00 94.62 85 LYS A CA 1
ATOM 687 C C . LYS A 1 85 ? -9.732 -4.516 13.708 1.00 94.62 85 LYS A C 1
ATOM 689 O O . LYS A 1 85 ? -8.621 -4.391 13.207 1.00 94.62 85 LYS A O 1
ATOM 694 N N . GLU A 1 86 ? -10.458 -5.620 13.541 1.00 94.94 86 GLU A N 1
ATOM 695 C CA . GLU A 1 86 ? -9.972 -6.802 12.817 1.00 94.94 86 GLU A CA 1
ATOM 696 C C . GLU A 1 86 ? -9.561 -6.499 11.373 1.00 94.94 86 GLU A C 1
ATOM 698 O O . GLU A 1 86 ? -8.607 -7.089 10.862 1.00 94.94 86 GLU A O 1
ATOM 703 N N . LYS A 1 87 ? -10.259 -5.577 10.698 1.00 93.81 87 LYS A N 1
ATOM 704 C CA . LYS A 1 87 ? -9.861 -5.139 9.354 1.00 93.81 87 LYS A CA 1
ATOM 705 C C . LYS A 1 87 ? -8.558 -4.355 9.388 1.00 93.81 87 LYS A C 1
ATOM 707 O O . LYS A 1 87 ? -7.700 -4.597 8.545 1.00 93.81 87 LYS A O 1
ATOM 712 N N . LEU A 1 88 ? -8.410 -3.446 10.351 1.00 94.56 88 LEU A N 1
ATOM 713 C CA . LEU A 1 88 ? -7.189 -2.661 10.518 1.00 94.56 88 LEU A CA 1
ATOM 714 C C . LEU A 1 88 ? -5.991 -3.549 10.889 1.00 94.56 88 LEU A C 1
ATOM 716 O O . LEU A 1 88 ? -4.912 -3.345 10.348 1.00 94.56 88 LEU A O 1
ATOM 720 N N . PHE A 1 89 ? -6.180 -4.597 11.699 1.00 94.25 89 PHE A N 1
ATOM 721 C CA . PHE A 1 89 ? -5.115 -5.553 12.037 1.00 94.25 89 PHE A CA 1
ATOM 722 C C . PHE A 1 89 ? -4.637 -6.412 10.867 1.00 94.25 89 PHE A C 1
ATOM 724 O O . PHE A 1 89 ? -3.494 -6.866 10.856 1.00 94.25 89 PHE A O 1
ATOM 731 N N . LYS A 1 90 ? -5.499 -6.653 9.878 1.00 94.50 90 LYS A N 1
ATOM 732 C CA . LYS A 1 90 ? -5.136 -7.379 8.652 1.00 94.50 90 LYS A CA 1
ATOM 733 C C . LYS A 1 90 ? -4.465 -6.476 7.612 1.00 94.50 90 LYS A C 1
ATOM 735 O O . LYS A 1 90 ? -3.959 -6.983 6.608 1.00 94.50 90 LYS A O 1
ATOM 740 N N . LEU A 1 91 ? -4.480 -5.161 7.818 1.00 94.06 91 LEU A N 1
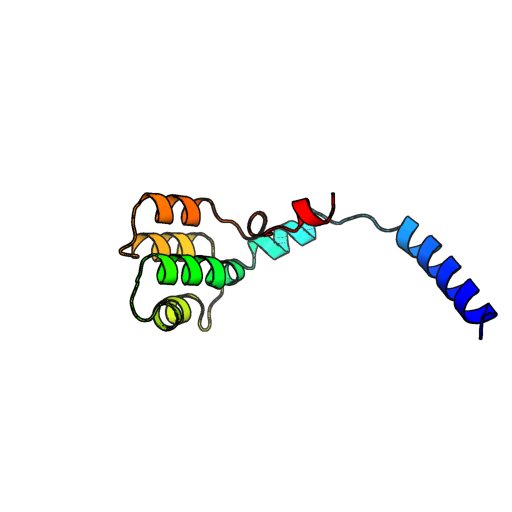ATOM 741 C CA . LEU A 1 91 ? -3.921 -4.187 6.892 1.00 94.06 91 LEU A CA 1
ATOM 742 C C . LEU A 1 91 ? -2.387 -4.205 6.959 1.00 94.06 91 LEU A C 1
ATOM 744 O O . LEU A 1 91 ? -1.792 -4.255 8.031 1.00 94.06 91 LEU A O 1
ATOM 748 N N . LYS A 1 92 ? -1.747 -4.159 5.795 1.00 95.12 92 LYS A N 1
ATOM 749 C CA . LYS A 1 92 ? -0.297 -4.064 5.611 1.00 95.12 92 LYS A CA 1
ATOM 750 C C . LYS A 1 92 ? -0.016 -3.078 4.480 1.00 95.12 92 LYS A C 1
ATOM 752 O O . LYS A 1 92 ? -0.813 -3.023 3.542 1.00 95.12 92 LYS A O 1
ATOM 757 N N . PRO A 1 93 ? 1.131 -2.379 4.465 1.00 95.38 93 PRO A N 1
ATOM 758 C CA . PRO A 1 93 ? 1.473 -1.488 3.351 1.00 95.38 93 PRO A CA 1
ATOM 759 C C . PRO A 1 93 ? 1.372 -2.186 1.983 1.00 95.38 93 PRO A C 1
ATOM 761 O O . PRO A 1 93 ? 0.848 -1.629 1.027 1.00 95.38 93 PRO A O 1
ATOM 764 N N . ALA A 1 94 ? 1.758 -3.464 1.919 1.00 95.75 94 ALA A N 1
ATOM 765 C CA . ALA A 1 94 ? 1.698 -4.267 0.699 1.00 95.75 94 ALA A CA 1
ATOM 766 C C . ALA A 1 94 ? 0.286 -4.672 0.231 1.00 95.75 94 ALA A C 1
ATOM 768 O O . ALA A 1 94 ? 0.134 -5.033 -0.933 1.00 95.75 94 ALA A O 1
ATOM 769 N N . ASN A 1 95 ? -0.731 -4.657 1.103 1.00 94.88 95 ASN A N 1
ATOM 770 C CA . ASN A 1 95 ? -2.112 -4.991 0.724 1.00 94.88 95 ASN A CA 1
ATOM 771 C C . ASN A 1 95 ? -3.042 -3.769 0.680 1.00 94.88 95 ASN A C 1
ATOM 773 O O . ASN A 1 95 ? -4.162 -3.870 0.178 1.00 94.88 95 ASN A O 1
ATOM 777 N N . TYR A 1 96 ? -2.569 -2.604 1.126 1.00 95.94 96 TYR A N 1
ATOM 778 C CA . TYR A 1 96 ? -3.275 -1.334 1.006 1.00 95.94 96 TYR A CA 1
ATOM 779 C C . TYR A 1 96 ? -3.061 -0.708 -0.383 1.00 95.94 96 TYR A C 1
ATOM 781 O O . TYR A 1 96 ? -2.509 0.375 -0.534 1.00 95.94 96 TYR A O 1
ATOM 789 N N . ILE A 1 97 ? -3.494 -1.427 -1.423 1.00 96.06 97 ILE A N 1
ATOM 790 C CA . ILE A 1 97 ? -3.334 -1.038 -2.838 1.00 96.06 97 ILE A CA 1
ATOM 791 C C . ILE A 1 97 ? -4.637 -0.538 -3.485 1.00 96.06 97 ILE A C 1
ATOM 793 O O . ILE A 1 97 ? -4.689 -0.288 -4.690 1.00 96.06 97 ILE A O 1
ATOM 797 N N . GLY A 1 98 ? -5.716 -0.417 -2.708 1.00 95.12 98 GLY A N 1
ATOM 798 C CA . GLY A 1 98 ? -7.022 0.026 -3.199 1.00 95.12 98 GLY A CA 1
ATOM 799 C C . GLY A 1 98 ? -7.527 -0.821 -4.372 1.00 95.12 98 GLY A C 1
ATOM 800 O O . GLY A 1 98 ? -7.620 -2.043 -4.278 1.00 95.12 98 GLY A O 1
ATOM 801 N N . LEU A 1 99 ? -7.860 -0.164 -5.487 1.00 96.62 99 LEU A N 1
ATOM 802 C CA . LEU A 1 99 ? -8.354 -0.812 -6.710 1.00 96.62 99 LEU A CA 1
ATOM 803 C C . LEU A 1 99 ? -7.249 -1.095 -7.745 1.00 96.62 99 LEU A C 1
ATOM 805 O O . LEU A 1 99 ? -7.576 -1.435 -8.880 1.00 96.62 99 LEU A O 1
ATOM 809 N N . ALA A 1 100 ? -5.965 -0.963 -7.389 1.00 96.19 100 ALA A N 1
ATOM 810 C CA . ALA A 1 100 ? -4.853 -1.028 -8.343 1.00 96.19 100 ALA A CA 1
ATOM 811 C C . ALA A 1 100 ? -4.853 -2.311 -9.192 1.00 96.19 100 ALA A C 1
ATOM 813 O O . ALA A 1 100 ? -4.726 -2.247 -10.413 1.00 96.19 100 ALA A O 1
ATOM 814 N N . GLU A 1 101 ? -5.068 -3.475 -8.575 1.00 95.44 101 GLU A N 1
ATOM 815 C CA . GLU A 1 101 ? -5.137 -4.744 -9.312 1.00 95.44 101 GLU A CA 1
ATOM 816 C C . GLU A 1 101 ? -6.394 -4.829 -10.192 1.00 95.44 101 GLU A C 1
ATOM 818 O O . GLU A 1 101 ? -6.352 -5.365 -11.293 1.00 95.44 101 GLU A O 1
ATOM 823 N N . LYS A 1 102 ? -7.521 -4.270 -9.734 1.00 95.94 102 LYS A N 1
ATOM 824 C CA . LYS A 1 102 ? -8.789 -4.311 -10.473 1.00 95.94 102 LYS A CA 1
ATOM 825 C C . LYS A 1 102 ? -8.755 -3.441 -11.732 1.00 95.94 102 LYS A C 1
ATOM 827 O O . LYS A 1 102 ? -9.406 -3.786 -12.704 1.00 95.94 102 LYS A O 1
ATOM 832 N N . LEU A 1 103 ? -8.041 -2.316 -11.695 1.00 95.94 103 LEU A N 1
ATOM 833 C CA . LEU A 1 103 ? -7.964 -1.360 -12.806 1.00 95.94 103 LEU A CA 1
ATOM 834 C C . LEU A 1 103 ? -6.883 -1.702 -13.842 1.00 95.94 103 LEU A C 1
ATOM 836 O O . LEU A 1 103 ? -6.841 -1.070 -14.892 1.00 95.94 103 LEU A O 1
ATOM 840 N N . THR A 1 104 ? -5.987 -2.644 -13.535 1.00 93.31 104 THR A N 1
ATOM 841 C CA . THR A 1 104 ? -4.873 -3.045 -14.416 1.00 93.31 104 THR A CA 1
ATOM 842 C C . THR A 1 104 ? -5.054 -4.429 -15.044 1.00 93.31 104 THR A C 1
ATOM 844 O O . THR A 1 104 ? -4.215 -4.838 -15.848 1.00 93.31 104 THR A O 1
ATOM 847 N N . LYS A 1 105 ? -6.132 -5.132 -14.686 1.00 72.38 105 LYS A N 1
ATOM 848 C CA . LYS A 1 105 ? -6.636 -6.310 -15.402 1.00 72.38 105 LYS A CA 1
ATOM 849 C C . LYS A 1 105 ? -7.516 -5.876 -16.563 1.00 72.38 105 LYS A C 1
ATOM 851 O O . LYS A 1 105 ? -7.419 -6.542 -17.612 1.00 72.38 105 LYS A O 1
#

Nearest PDB structures (foldseek):
  3gzh-assembly1_A  TM=9.822E-01  e=1.078E-07  Escherichia coli O157:H7
  2ptr-assembly1_B-2  TM=9.785E-01  e=1.296E-07  Escherichia coli
  2ptq-assembly1_A  TM=9.806E-01  e=1.761E-07  Escherichia coli
  4nsl-assembly1_C  TM=9.676E-01  e=2.116E-07  Salmonella enterica subsp. enterica serovar Typhimurium str. LT2
  3bhg-assembly1_A  TM=9.756E-01  e=3.455E-07  Legionella pneumophila subsp. pneumophila str. Philadelphia 1

pLDDT: mean 92.79, std 5.22, range [72.38, 98.19]

Mean predicted aligned error: 4.51 Å

Solvent-accessible surface area (backbone atoms only — not comparable to full-atom values): 6408 Å² total; per-residue (Å²): 113,68,70,59,54,53,51,48,52,55,51,48,54,60,52,58,75,68,68,73,88,61,62,66,61,54,49,53,52,36,74,67,41,41,60,72,48,50,62,59,53,38,51,52,31,54,76,66,66,47,80,64,36,65,64,59,50,47,67,68,52,62,96,49,88,40,49,74,63,60,52,50,55,53,52,68,72,47,95,58,60,66,77,56,45,57,54,58,72,71,59,44,55,86,71,68,54,85,59,55,71,72,77,73,108

Sequence (105 aa):
AFGYSLLAYKSLLKGTSKLKVNRLVLKKDLEGHWEVLAEAIQTVMRKCGVKKPYEKLKKLTRGRKVNEEDIKVFVEELEIPQKEKEKLFKLKPANYIGLAEKLTK

Foldseek 3Di:
DVVVVVVVVVVVVVVVVPDDDDVVVVVVVQQQAQLVCLVVQLVLCVVQVNPPSVVLSCVLPPPDGHHLVSQLVSLVPDPGDPVSSVVSNVDGSVPPPPCVVVVVD